Protein AF-A0A167AY22-F1 (afdb_monomer)

Foldseek 3Di:
DPPDLVVVLVVLLVLLVVLLVLLLCLVCVVHDPVVSVVSVVVSVVVSVVLSVCCSVVVDPVSSVVVSVVSVVSSLVSQLVCLVVPPVDPVVSVVSNVVSVVVVVVVVQLVVLVVCCVVCVVVLVVVCVVVDPPVNVVSPSNVD

Mean predicted aligned error: 3.85 Å

Structure (mmCIF, N/CA/C/O backbone):
data_AF-A0A167AY22-F1
#
_entry.id   AF-A0A167AY22-F1
#
loop_
_atom_site.group_PDB
_atom_site.id
_atom_site.type_symbol
_atom_site.label_atom_id
_atom_site.label_alt_id
_atom_site.label_comp_id
_atom_site.label_asym_id
_atom_site.label_entity_id
_atom_site.label_seq_id
_atom_site.pdbx_PDB_ins_code
_atom_site.Cartn_x
_atom_site.Cartn_y
_atom_site.Cartn_z
_atom_site.occupancy
_atom_site.B_iso_or_equiv
_atom_site.auth_seq_id
_atom_site.auth_comp_id
_atom_site.auth_asym_id
_atom_site.auth_atom_id
_atom_site.pdbx_PDB_model_num
ATOM 1 N N . MET A 1 1 ? 2.543 9.435 -19.422 1.00 55.47 1 MET A N 1
ATOM 2 C CA . MET A 1 1 ? 3.371 9.598 -18.209 1.00 55.47 1 MET A CA 1
ATOM 3 C C . MET A 1 1 ? 4.571 10.466 -18.538 1.00 55.47 1 MET A C 1
ATOM 5 O O . MET A 1 1 ? 5.076 10.375 -19.647 1.00 55.47 1 MET A O 1
ATOM 9 N N . THR A 1 2 ? 4.990 11.334 -17.622 1.00 69.25 2 THR A N 1
ATOM 10 C CA . THR A 1 2 ? 6.077 12.298 -17.853 1.00 69.25 2 THR A CA 1
ATOM 11 C C . THR A 1 2 ? 7.467 11.741 -17.551 1.00 69.25 2 THR A C 1
ATOM 13 O O . THR A 1 2 ? 8.424 12.353 -18.008 1.00 69.25 2 THR A O 1
ATOM 16 N N . LEU A 1 3 ? 7.584 10.625 -16.806 1.00 81.44 3 LEU A N 1
ATOM 17 C CA . LEU A 1 3 ? 8.859 10.052 -16.323 1.00 81.44 3 LEU A CA 1
ATOM 18 C C . LEU A 1 3 ? 9.772 11.118 -15.683 1.00 81.44 3 LEU A C 1
ATOM 20 O O . LEU A 1 3 ? 10.983 11.138 -15.877 1.00 81.44 3 LEU A O 1
ATOM 24 N N . LYS A 1 4 ? 9.157 12.065 -14.963 1.00 91.94 4 LYS A N 1
ATOM 25 C CA . LYS A 1 4 ? 9.843 13.159 -14.270 1.00 91.94 4 LYS A CA 1
ATOM 26 C C . LYS A 1 4 ? 9.792 12.917 -12.772 1.00 91.94 4 LYS A C 1
ATOM 28 O O . LYS A 1 4 ? 8.730 12.583 -12.243 1.00 91.94 4 LYS A O 1
ATOM 33 N N . TYR A 1 5 ? 10.897 13.230 -12.107 1.00 90.94 5 TYR A N 1
ATOM 34 C CA . TYR A 1 5 ? 11.064 13.099 -10.663 1.00 90.94 5 TYR A CA 1
ATOM 35 C C . TYR A 1 5 ? 9.885 13.683 -9.860 1.00 90.94 5 TYR A C 1
ATOM 37 O O . TYR A 1 5 ? 9.239 12.973 -9.104 1.00 90.94 5 TYR A O 1
ATOM 45 N N . HIS A 1 6 ? 9.493 14.942 -10.089 1.00 92.56 6 HIS A N 1
ATOM 46 C CA . HIS A 1 6 ? 8.403 15.560 -9.313 1.00 92.56 6 HIS A CA 1
ATOM 47 C C . HIS A 1 6 ? 7.045 14.864 -9.471 1.00 92.56 6 HIS A C 1
ATOM 49 O O . HIS A 1 6 ? 6.264 14.808 -8.525 1.00 92.56 6 HIS A O 1
ATOM 55 N N . THR A 1 7 ? 6.750 14.340 -10.662 1.00 92.62 7 THR A N 1
ATOM 56 C CA . THR A 1 7 ? 5.502 13.601 -10.897 1.00 92.62 7 THR A CA 1
ATOM 57 C C . THR A 1 7 ? 5.540 12.208 -10.282 1.00 92.62 7 THR A C 1
ATOM 59 O O . THR A 1 7 ? 4.515 11.761 -9.785 1.00 92.62 7 THR A O 1
ATOM 62 N N . GLN A 1 8 ? 6.711 11.569 -10.252 1.00 92.88 8 GLN A N 1
ATOM 63 C CA . GLN A 1 8 ? 6.923 10.310 -9.539 1.00 92.88 8 GLN A CA 1
ATOM 64 C C . GLN A 1 8 ? 6.759 10.515 -8.027 1.00 92.88 8 GLN A C 1
ATOM 66 O O . GLN A 1 8 ? 5.943 9.853 -7.401 1.00 92.88 8 GLN A O 1
ATOM 71 N N . MET A 1 9 ? 7.419 11.526 -7.457 1.00 94.88 9 MET A N 1
ATOM 72 C CA . MET A 1 9 ? 7.288 11.864 -6.036 1.00 94.88 9 MET A CA 1
ATOM 73 C C . MET A 1 9 ? 5.850 12.209 -5.637 1.00 94.88 9 MET A C 1
ATOM 75 O O . MET A 1 9 ? 5.421 11.888 -4.533 1.00 94.88 9 MET A O 1
ATOM 79 N N . SER A 1 10 ? 5.089 12.861 -6.521 1.00 94.62 10 SER A N 1
ATOM 80 C CA . SER A 1 10 ? 3.671 13.144 -6.279 1.00 94.62 10 SER A CA 1
ATOM 81 C C . SER A 1 10 ? 2.823 11.872 -6.238 1.00 94.62 10 SER A C 1
ATOM 83 O O . SER A 1 10 ? 1.911 11.788 -5.414 1.00 94.62 10 SER A O 1
ATOM 85 N N . ASP A 1 11 ? 3.093 10.916 -7.125 1.00 94.56 11 ASP A N 1
ATOM 86 C CA . ASP A 1 11 ? 2.398 9.629 -7.168 1.00 94.56 11 ASP A CA 1
ATOM 87 C C . ASP A 1 11 ? 2.714 8.807 -5.909 1.00 94.56 11 ASP A C 1
ATOM 89 O O . ASP A 1 11 ? 1.812 8.473 -5.135 1.00 94.56 11 ASP A O 1
ATOM 93 N N . GLU A 1 12 ? 4.003 8.640 -5.604 1.00 95.31 12 GLU A N 1
ATOM 94 C CA . GLU A 1 12 ? 4.492 7.901 -4.437 1.00 95.31 12 GLU A CA 1
ATOM 95 C C . GLU A 1 12 ? 4.036 8.531 -3.105 1.00 95.31 12 GLU A C 1
ATOM 97 O O . GLU A 1 12 ? 3.635 7.826 -2.173 1.00 95.31 12 GLU A O 1
ATOM 102 N N . LEU A 1 13 ? 4.000 9.866 -3.003 1.00 95.69 13 LEU A N 1
ATOM 103 C CA . LEU A 1 13 ? 3.434 10.562 -1.841 1.00 95.69 13 LEU A CA 1
ATOM 104 C C . LEU A 1 13 ? 1.932 10.285 -1.685 1.00 95.69 13 LEU A C 1
ATOM 106 O O . LEU A 1 13 ? 1.452 10.080 -0.565 1.00 95.69 13 LEU A O 1
ATOM 110 N N . SER A 1 14 ? 1.177 10.277 -2.787 1.00 97.12 14 SER A N 1
ATOM 111 C CA . SER A 1 14 ? -0.276 10.070 -2.752 1.00 97.12 14 SER A CA 1
ATOM 112 C C . SER A 1 14 ? -0.652 8.694 -2.188 1.00 97.12 14 SER A C 1
ATOM 114 O O . SER A 1 14 ? -1.602 8.580 -1.405 1.00 97.12 14 SER A O 1
ATOM 116 N N . MET A 1 15 ? 0.155 7.671 -2.481 1.00 97.44 15 MET A N 1
ATOM 117 C CA . MET A 1 15 ? 0.000 6.319 -1.940 1.00 97.44 15 MET A CA 1
ATOM 118 C C . MET A 1 15 ? 0.064 6.309 -0.406 1.00 97.44 15 MET A C 1
ATOM 120 O O . MET A 1 15 ? -0.758 5.671 0.266 1.00 97.44 15 MET A O 1
ATOM 124 N N . HIS A 1 16 ? 1.003 7.059 0.175 1.00 97.62 16 HIS A N 1
ATOM 125 C CA . HIS A 1 16 ? 1.160 7.172 1.628 1.00 97.62 16 HIS A CA 1
ATOM 126 C C . HIS A 1 16 ? 0.106 8.073 2.281 1.00 97.62 16 HIS A C 1
ATOM 128 O O . HIS A 1 16 ? -0.362 7.770 3.387 1.00 97.62 16 HIS A O 1
ATOM 134 N N . LEU A 1 17 ? -0.328 9.132 1.588 1.00 97.19 17 LEU A N 1
ATOM 135 C CA . LEU A 1 17 ? -1.437 9.990 2.024 1.00 97.19 17 LEU A CA 1
ATOM 136 C C . LEU A 1 17 ? -2.777 9.241 2.079 1.00 97.19 17 LEU A C 1
ATOM 138 O O . LEU A 1 17 ? -3.618 9.579 2.911 1.00 97.19 17 LEU A O 1
ATOM 142 N N . LEU A 1 18 ? -2.971 8.207 1.256 1.00 97.06 18 LEU A N 1
ATOM 143 C CA . LEU A 1 18 ? -4.137 7.324 1.338 1.00 97.06 18 LEU A CA 1
ATOM 144 C C . LEU A 1 18 ? -3.989 6.258 2.435 1.00 97.06 18 LEU A C 1
ATOM 146 O O . LEU A 1 18 ? -4.905 6.036 3.231 1.00 97.06 18 LEU A O 1
ATOM 150 N N . THR A 1 19 ? -2.850 5.569 2.482 1.00 97.62 19 THR A N 1
ATOM 151 C CA . THR A 1 19 ? -2.668 4.403 3.363 1.00 97.62 19 THR A CA 1
ATOM 152 C C . THR A 1 19 ? -2.517 4.771 4.833 1.00 97.62 19 THR A C 1
ATOM 154 O O . THR A 1 19 ? -3.058 4.066 5.689 1.00 97.62 19 THR A O 1
ATOM 157 N N . THR A 1 20 ? -1.858 5.886 5.155 1.00 98.00 20 THR A N 1
ATOM 158 C CA . THR A 1 20 ? -1.614 6.286 6.550 1.00 98.00 20 THR A CA 1
ATOM 159 C C . THR A 1 20 ? -2.919 6.562 7.318 1.00 98.00 20 THR A C 1
ATOM 161 O O . THR A 1 20 ? -3.093 5.997 8.404 1.00 98.00 20 THR A O 1
ATOM 164 N N . PRO A 1 21 ? -3.897 7.326 6.784 1.00 97.69 21 PRO A N 1
ATOM 165 C CA . PRO A 1 21 ? -5.200 7.500 7.432 1.00 97.69 21 PRO A CA 1
ATOM 166 C C . PRO A 1 21 ? -6.005 6.201 7.574 1.00 97.69 21 PRO A C 1
ATOM 168 O O . PRO A 1 21 ? -6.669 5.996 8.595 1.00 97.69 21 PRO A O 1
ATOM 171 N N . LEU A 1 22 ? -5.941 5.300 6.586 1.00 97.50 22 LEU A N 1
ATOM 172 C CA . LEU A 1 22 ? -6.608 3.994 6.663 1.00 97.50 22 LEU A CA 1
ATOM 173 C C . LEU A 1 22 ? -6.009 3.135 7.779 1.00 97.50 22 LEU A C 1
ATOM 175 O O . LEU A 1 22 ? -6.741 2.576 8.603 1.00 97.50 22 LEU A O 1
ATOM 179 N N . LEU A 1 23 ? -4.679 3.085 7.852 1.00 97.69 23 LEU A N 1
ATOM 180 C CA . LEU A 1 23 ? -3.960 2.384 8.905 1.00 97.69 23 LEU A CA 1
ATOM 181 C C . LEU A 1 23 ? -4.281 2.980 10.283 1.00 97.69 23 LEU A C 1
ATOM 183 O O . LEU A 1 23 ? -4.605 2.234 11.208 1.00 97.69 23 LEU A O 1
ATOM 187 N N . TYR A 1 24 ? -4.287 4.311 10.407 1.00 98.19 24 TYR A N 1
ATOM 188 C CA . TYR A 1 24 ? -4.728 5.006 11.618 1.00 98.19 24 TYR A CA 1
ATOM 189 C C . TYR A 1 24 ? -6.130 4.554 12.040 1.00 98.19 24 TYR A C 1
ATOM 191 O O . TYR A 1 24 ? -6.330 4.152 13.190 1.00 98.19 24 TYR A O 1
ATOM 199 N N . ARG A 1 25 ? -7.100 4.558 11.117 1.00 97.19 25 ARG A N 1
ATOM 200 C CA . ARG A 1 25 ? -8.490 4.191 11.418 1.00 97.19 25 ARG A CA 1
ATOM 201 C C . ARG A 1 25 ? -8.612 2.750 11.905 1.00 97.19 25 ARG A C 1
ATOM 203 O O . ARG A 1 25 ? -9.352 2.487 12.851 1.00 97.19 25 ARG A O 1
ATOM 210 N N . ILE A 1 26 ? -7.883 1.833 11.280 1.00 95.94 26 ILE A N 1
ATOM 211 C CA . ILE A 1 26 ? -7.927 0.407 11.606 1.00 95.94 26 ILE A CA 1
ATOM 212 C C . ILE A 1 26 ? -7.221 0.107 12.936 1.00 95.94 26 ILE A C 1
ATOM 214 O O . ILE A 1 26 ? -7.722 -0.689 13.732 1.00 95.94 26 ILE A O 1
ATOM 218 N N . LEU A 1 27 ? -6.084 0.751 13.217 1.00 95.50 27 LEU A N 1
ATOM 219 C CA . LEU A 1 27 ? -5.332 0.539 14.460 1.00 95.50 27 LEU A CA 1
ATOM 220 C C . LEU A 1 27 ? -6.006 1.168 15.686 1.00 95.50 27 LEU A C 1
ATOM 222 O O . LEU A 1 27 ? -5.855 0.658 16.799 1.00 95.50 27 LEU A O 1
ATOM 226 N N . THR A 1 28 ? -6.748 2.260 15.494 1.00 96.88 28 THR A N 1
ATOM 227 C CA . THR A 1 28 ? -7.427 3.000 16.573 1.00 96.88 28 THR A CA 1
ATOM 228 C C . THR A 1 28 ? -8.882 2.582 16.785 1.00 96.88 28 THR A C 1
ATOM 230 O O . THR A 1 28 ? -9.543 3.074 17.701 1.00 96.88 28 THR A O 1
ATOM 233 N N . PHE A 1 29 ? -9.383 1.634 15.991 1.00 94.81 29 PHE A N 1
ATOM 234 C CA . PHE A 1 29 ? -10.739 1.116 16.126 1.00 94.81 29 PHE A CA 1
ATOM 235 C C . PHE A 1 29 ? -10.987 0.540 17.535 1.00 94.81 29 PHE A C 1
ATOM 237 O O . PHE A 1 29 ? -10.240 -0.321 18.006 1.00 94.81 29 PHE A O 1
ATOM 244 N N . ASN A 1 30 ? -12.032 1.029 18.217 1.00 93.62 30 ASN A N 1
ATOM 245 C CA . ASN A 1 30 ? -12.372 0.690 19.608 1.00 93.62 30 ASN A CA 1
ATOM 246 C C . ASN A 1 30 ? -11.211 0.862 20.615 1.00 93.62 30 ASN A C 1
ATOM 248 O O . ASN A 1 30 ? -11.099 0.112 21.587 1.00 93.62 30 ASN A O 1
ATOM 252 N N . LYS A 1 31 ? -10.326 1.844 20.399 1.00 95.69 31 LYS A N 1
ATOM 253 C CA . LYS A 1 31 ? -9.255 2.205 21.343 1.00 95.69 31 LYS A CA 1
ATOM 254 C C . LYS A 1 31 ? -9.599 3.455 22.151 1.00 95.69 31 LYS A C 1
ATOM 256 O O . LYS A 1 31 ? -10.471 4.239 21.793 1.00 95.69 31 LYS A O 1
ATOM 261 N N . SER A 1 32 ? -8.887 3.652 23.262 1.00 97.50 32 SER A N 1
ATOM 262 C CA . SER A 1 32 ? -9.060 4.834 24.112 1.00 97.50 32 SER A CA 1
ATOM 263 C C . SER A 1 32 ? -8.675 6.122 23.375 1.00 97.50 32 SER A C 1
ATOM 265 O O . SER A 1 32 ? -7.839 6.114 22.466 1.00 97.50 32 SER A O 1
ATOM 267 N N . ALA A 1 33 ? -9.234 7.260 23.798 1.00 96.81 33 ALA A N 1
ATOM 268 C CA . ALA A 1 33 ? -8.913 8.565 23.212 1.00 96.81 33 ALA A CA 1
ATOM 269 C C . ALA A 1 33 ? -7.413 8.899 23.312 1.00 96.81 33 ALA A C 1
ATOM 271 O O . ALA A 1 33 ? -6.839 9.464 22.383 1.00 96.81 33 ALA A O 1
ATOM 272 N N . ARG A 1 34 ? -6.758 8.498 24.413 1.00 97.81 34 ARG A N 1
ATOM 273 C CA . ARG A 1 34 ? -5.310 8.674 24.604 1.00 97.81 34 ARG A CA 1
ATOM 274 C C . ARG A 1 34 ? -4.510 7.887 23.567 1.00 97.81 34 ARG A C 1
ATOM 276 O O . ARG A 1 34 ? -3.642 8.467 22.925 1.00 97.81 34 ARG A O 1
ATOM 283 N N . PHE A 1 35 ? -4.820 6.601 23.383 1.00 97.75 35 PHE A N 1
ATOM 284 C CA . PHE A 1 35 ? -4.146 5.766 22.384 1.00 97.75 35 PHE A CA 1
ATOM 285 C C . PHE A 1 35 ? -4.378 6.301 20.972 1.00 97.75 35 PHE A C 1
ATOM 287 O O . PHE A 1 35 ? -3.444 6.403 20.189 1.00 97.75 35 PHE A O 1
ATOM 294 N N . THR A 1 36 ? -5.615 6.691 20.672 1.00 97.56 36 THR A N 1
ATOM 295 C CA . THR A 1 36 ? -6.001 7.222 19.363 1.00 97.56 36 THR A CA 1
ATOM 296 C C . THR A 1 36 ? -5.221 8.491 19.023 1.00 97.56 36 THR A C 1
ATOM 298 O O . THR A 1 36 ? -4.618 8.568 17.957 1.00 97.56 36 THR A O 1
ATOM 301 N N . ARG A 1 37 ? -5.137 9.453 19.952 1.00 97.69 37 ARG A N 1
ATOM 302 C CA . ARG A 1 37 ? -4.326 10.668 19.761 1.00 97.69 37 ARG A CA 1
ATOM 303 C C . ARG A 1 37 ? -2.844 10.349 19.587 1.00 97.69 37 ARG A C 1
ATOM 305 O O . ARG A 1 37 ? -2.227 10.877 18.670 1.00 97.69 37 ARG A O 1
ATOM 312 N N . ALA A 1 38 ? -2.294 9.476 20.433 1.00 98.12 38 ALA A N 1
ATOM 313 C CA . ALA A 1 38 ? -0.892 9.078 20.341 1.00 98.12 38 ALA A CA 1
ATOM 314 C C . ALA A 1 38 ? -0.583 8.428 18.984 1.00 98.12 38 ALA A C 1
ATOM 316 O O . ALA A 1 38 ? 0.344 8.854 18.309 1.00 98.12 38 ALA A O 1
ATOM 317 N N . ALA A 1 39 ? -1.408 7.476 18.539 1.00 97.62 39 ALA A N 1
ATOM 318 C CA . ALA A 1 39 ? -1.257 6.823 17.242 1.00 97.62 39 ALA A CA 1
ATOM 319 C C . ALA A 1 39 ? -1.343 7.819 16.076 1.00 97.62 39 ALA A C 1
ATOM 321 O O . ALA A 1 39 ? -0.557 7.715 15.141 1.00 97.62 39 ALA A O 1
ATOM 322 N N . GLY A 1 40 ? -2.255 8.795 16.138 1.00 97.62 40 GLY A N 1
ATOM 323 C CA . GLY A 1 40 ? -2.360 9.850 15.128 1.00 97.62 40 GLY A CA 1
ATOM 324 C C . GLY A 1 40 ? -1.092 10.700 15.041 1.00 97.62 40 GLY A C 1
ATOM 325 O O . GLY A 1 40 ? -0.551 10.876 13.956 1.00 97.62 40 GLY A O 1
ATOM 326 N N . VAL A 1 41 ? -0.571 11.164 16.181 1.00 98.25 41 VAL A N 1
ATOM 327 C CA . VAL A 1 41 ? 0.686 11.931 16.226 1.00 98.25 41 VAL A CA 1
ATOM 328 C C . VAL A 1 41 ? 1.857 11.094 15.708 1.00 98.25 41 VAL A C 1
ATOM 330 O O . VAL A 1 41 ? 2.616 11.563 14.863 1.00 98.25 41 VAL A O 1
ATOM 333 N N . SER A 1 42 ? 1.984 9.847 16.168 1.00 98.12 42 SER A N 1
ATOM 334 C CA . SER A 1 42 ? 3.071 8.954 15.760 1.00 98.12 42 SER A CA 1
ATOM 335 C C . SER A 1 42 ? 3.037 8.630 14.267 1.00 98.12 42 SER A C 1
ATOM 337 O O . SER A 1 42 ? 4.077 8.689 13.620 1.00 98.12 42 SER A O 1
ATOM 339 N N . LEU A 1 43 ? 1.866 8.316 13.703 1.00 97.94 43 LEU A N 1
ATOM 340 C CA . LEU A 1 43 ? 1.731 8.001 12.278 1.00 97.94 43 LEU A CA 1
ATOM 341 C C . LEU A 1 43 ? 1.966 9.228 11.392 1.00 97.94 43 LEU A C 1
ATOM 343 O O . LEU A 1 43 ? 2.634 9.103 10.371 1.00 97.94 43 LEU A O 1
ATOM 347 N N . SER A 1 44 ? 1.488 10.410 11.792 1.00 97.94 44 SER A N 1
ATOM 348 C CA . SER A 1 44 ? 1.760 11.653 11.057 1.00 97.94 44 SER A CA 1
ATOM 349 C C . 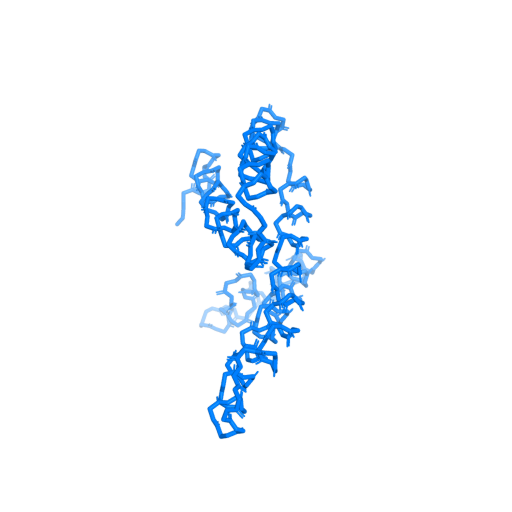SER A 1 44 ? 3.246 12.011 11.064 1.00 97.94 44 SER A C 1
ATOM 351 O O . SER A 1 44 ? 3.789 12.390 10.029 1.00 97.94 44 SER A O 1
ATOM 353 N N . ALA A 1 45 ? 3.921 11.860 12.209 1.00 98.25 45 ALA A N 1
ATOM 354 C CA . ALA A 1 45 ? 5.361 12.081 12.302 1.00 98.25 45 ALA A CA 1
ATOM 355 C C . ALA A 1 45 ? 6.141 11.070 11.448 1.00 98.25 45 ALA A C 1
ATOM 357 O O . ALA A 1 45 ? 7.040 11.460 10.708 1.00 98.25 45 ALA A O 1
ATOM 358 N N . LEU A 1 46 ? 5.763 9.788 11.504 1.00 97.62 46 LEU A N 1
ATOM 359 C CA . LEU A 1 46 ? 6.384 8.737 10.700 1.00 97.62 46 LEU A CA 1
ATOM 360 C C . LEU A 1 46 ? 6.226 9.004 9.200 1.00 97.62 46 LEU A C 1
ATOM 362 O O . LEU A 1 46 ? 7.210 8.918 8.475 1.00 97.62 46 LEU A O 1
ATOM 366 N N . LEU A 1 47 ? 5.022 9.372 8.752 1.00 97.50 47 LEU A N 1
ATOM 367 C CA . LEU A 1 47 ? 4.752 9.742 7.363 1.00 97.50 47 LEU A CA 1
ATOM 368 C C . LEU A 1 47 ? 5.640 10.905 6.911 1.00 97.50 47 LEU A C 1
ATOM 370 O O . LEU A 1 47 ? 6.278 10.817 5.866 1.00 97.50 47 LEU A O 1
ATOM 374 N N . ALA A 1 48 ? 5.699 11.980 7.702 1.00 97.69 48 ALA A N 1
ATOM 375 C CA . ALA A 1 48 ? 6.493 13.156 7.365 1.00 97.69 48 ALA A CA 1
ATOM 376 C C . ALA A 1 48 ? 7.987 12.820 7.248 1.00 97.69 48 ALA A C 1
ATOM 378 O O . ALA A 1 48 ? 8.623 13.213 6.275 1.00 97.69 48 ALA A O 1
ATOM 379 N N . VAL A 1 49 ? 8.534 12.062 8.205 1.00 97.69 49 VAL A N 1
ATOM 380 C CA . VAL A 1 49 ? 9.947 11.651 8.192 1.00 97.69 49 VAL A CA 1
ATOM 381 C C . VAL A 1 49 ? 10.238 10.729 7.014 1.00 97.69 49 VAL A C 1
ATOM 383 O O . VAL A 1 49 ? 11.196 10.967 6.286 1.00 97.69 49 VAL A O 1
ATOM 386 N N . LEU A 1 50 ? 9.409 9.706 6.802 1.00 97.00 50 LEU A N 1
ATOM 387 C CA . LEU A 1 50 ? 9.580 8.748 5.714 1.00 97.00 50 LEU A CA 1
ATOM 388 C C . LEU A 1 50 ? 9.583 9.454 4.363 1.00 97.00 50 LEU A C 1
ATOM 390 O O . LEU A 1 50 ? 10.506 9.254 3.578 1.00 97.00 50 LEU A O 1
ATOM 394 N N . MET A 1 51 ? 8.595 10.319 4.120 1.00 96.25 51 MET A N 1
ATOM 395 C CA . MET A 1 51 ? 8.489 11.027 2.849 1.00 96.25 51 MET A CA 1
ATOM 396 C C . MET A 1 51 ? 9.590 12.065 2.666 1.00 96.25 51 MET A C 1
ATOM 398 O O . MET A 1 51 ? 10.109 12.188 1.563 1.00 96.25 51 MET A O 1
ATOM 402 N N . ALA A 1 52 ? 9.994 12.770 3.726 1.00 96.75 52 ALA A N 1
ATOM 403 C CA . ALA A 1 52 ? 11.122 13.690 3.648 1.00 96.75 52 ALA A CA 1
ATOM 404 C C . ALA A 1 52 ? 12.420 12.952 3.296 1.00 96.75 52 ALA A C 1
ATOM 406 O O . ALA A 1 52 ? 13.125 13.378 2.390 1.00 96.75 52 ALA A O 1
ATOM 407 N N . VAL A 1 53 ? 12.720 11.831 3.963 1.00 96.50 53 VAL A N 1
ATOM 408 C CA . VAL A 1 53 ? 13.916 11.025 3.667 1.00 96.50 53 VAL A CA 1
ATOM 409 C C . VAL A 1 53 ? 13.861 10.482 2.245 1.00 96.50 53 VAL A C 1
ATOM 411 O O . VAL A 1 53 ? 14.823 10.645 1.503 1.00 96.50 53 VAL A O 1
ATOM 414 N N . HIS A 1 54 ? 12.737 9.888 1.849 1.00 95.25 54 HIS A N 1
ATOM 415 C CA . HIS A 1 54 ? 12.562 9.339 0.510 1.00 95.25 54 HIS A CA 1
ATOM 416 C C . HIS A 1 54 ? 12.740 10.409 -0.580 1.00 95.25 54 HIS A C 1
ATOM 418 O O . HIS A 1 54 ? 13.494 10.189 -1.519 1.00 95.25 54 HIS A O 1
ATOM 424 N N . MET A 1 55 ? 12.145 11.597 -0.420 1.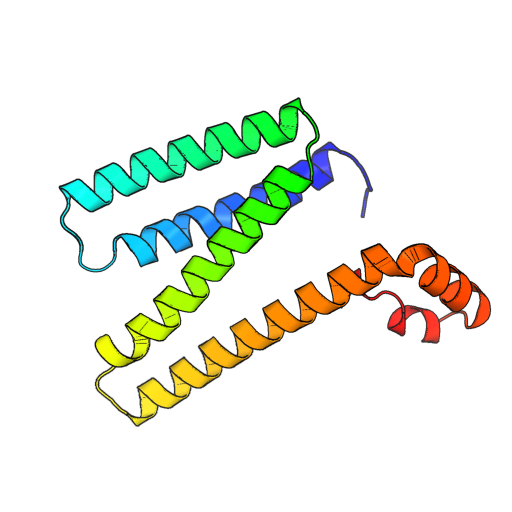00 94.62 55 MET A N 1
ATOM 425 C CA . MET A 1 55 ? 12.303 12.690 -1.384 1.00 94.62 55 MET A CA 1
ATOM 426 C C . MET A 1 55 ? 13.723 13.273 -1.385 1.00 94.62 55 MET A C 1
ATOM 428 O O . MET A 1 55 ? 14.265 13.569 -2.442 1.00 94.62 55 MET A O 1
ATOM 432 N N . LEU A 1 56 ? 14.360 13.445 -0.226 1.00 95.12 56 LEU A N 1
ATOM 433 C CA . LEU A 1 56 ? 15.705 14.032 -0.163 1.00 95.12 56 LEU A CA 1
ATOM 434 C C . LEU A 1 56 ? 16.796 13.090 -0.682 1.00 95.12 56 LEU A C 1
ATOM 436 O O . LEU A 1 56 ? 17.800 13.565 -1.207 1.00 95.12 56 LEU A O 1
ATOM 440 N N . MET A 1 57 ? 16.611 11.783 -0.503 1.00 94.00 57 MET A N 1
ATOM 441 C CA . MET A 1 57 ? 17.611 10.766 -0.832 1.00 94.00 57 MET A CA 1
ATOM 442 C C . MET A 1 57 ? 17.310 10.015 -2.136 1.00 94.00 57 MET A C 1
ATOM 444 O O . MET A 1 57 ? 18.169 9.276 -2.599 1.00 94.00 57 MET A O 1
ATOM 448 N N . ASP A 1 58 ? 16.120 10.198 -2.718 1.00 90.44 58 ASP A N 1
ATOM 449 C CA . ASP A 1 58 ? 15.639 9.459 -3.899 1.00 90.44 58 ASP A CA 1
ATOM 450 C C . ASP A 1 58 ? 15.665 7.925 -3.695 1.00 90.44 58 ASP A C 1
ATOM 452 O O . ASP A 1 58 ? 15.995 7.138 -4.579 1.00 90.44 58 ASP A O 1
ATOM 456 N N . GLU A 1 59 ? 15.348 7.488 -2.468 1.00 87.25 59 GLU A N 1
ATOM 457 C CA . GLU A 1 59 ? 15.493 6.094 -2.024 1.00 87.25 59 GLU A CA 1
ATOM 458 C C . GLU A 1 59 ? 14.205 5.286 -2.225 1.00 87.25 59 GLU A C 1
ATOM 460 O O . GLU A 1 59 ? 13.278 5.344 -1.409 1.00 87.25 59 GLU A O 1
ATOM 465 N N . PHE A 1 60 ? 14.158 4.474 -3.280 1.00 89.06 60 PHE A N 1
ATOM 466 C CA . PHE A 1 60 ? 12.987 3.667 -3.648 1.00 89.06 60 PHE A CA 1
ATOM 467 C C . PHE A 1 60 ? 12.604 2.596 -2.604 1.00 89.06 60 PHE A C 1
ATOM 469 O O . PHE A 1 60 ? 11.429 2.416 -2.270 1.00 89.06 60 PHE A O 1
ATOM 476 N N . LEU A 1 61 ? 13.590 1.890 -2.038 1.00 93.19 61 LEU A N 1
ATOM 477 C CA . LEU A 1 61 ? 13.340 0.739 -1.156 1.00 93.19 61 LEU A CA 1
ATOM 478 C C . LEU A 1 61 ? 12.599 1.122 0.131 1.00 93.19 61 LEU A C 1
ATOM 480 O O . LEU A 1 61 ? 11.752 0.360 0.609 1.00 93.19 61 LEU A O 1
ATOM 484 N N . LEU A 1 62 ? 12.892 2.299 0.690 1.00 93.69 62 LEU A N 1
ATOM 485 C CA . LEU A 1 62 ? 12.222 2.792 1.894 1.00 93.69 62 LEU A CA 1
ATOM 486 C C . LEU A 1 62 ? 10.723 3.002 1.641 1.00 93.69 62 LEU A C 1
ATOM 488 O O . LEU A 1 62 ? 9.897 2.545 2.432 1.00 93.69 62 LEU A O 1
ATOM 492 N N . HIS A 1 63 ? 10.379 3.655 0.528 1.00 94.31 63 HIS A N 1
ATOM 493 C CA . HIS A 1 63 ? 8.994 3.864 0.114 1.00 94.31 63 HIS A CA 1
ATOM 494 C C . HIS A 1 63 ? 8.271 2.524 -0.083 1.00 94.31 63 HIS A C 1
ATOM 496 O O . HIS A 1 63 ? 7.236 2.284 0.551 1.00 94.31 63 HIS A O 1
ATOM 502 N N . ALA A 1 64 ? 8.838 1.642 -0.914 1.00 94.50 64 ALA A N 1
ATOM 503 C CA . ALA A 1 64 ? 8.194 0.399 -1.329 1.00 94.50 64 ALA A CA 1
ATOM 504 C C . ALA A 1 64 ? 7.936 -0.543 -0.141 1.00 94.50 64 ALA A C 1
ATOM 506 O O . ALA A 1 64 ? 6.827 -1.061 0.036 1.00 94.50 64 ALA A O 1
ATOM 507 N N . THR A 1 65 ? 8.937 -0.727 0.725 1.00 95.62 65 THR A N 1
ATOM 508 C CA . THR A 1 65 ? 8.818 -1.615 1.894 1.00 95.62 65 THR A CA 1
ATOM 509 C C . THR A 1 65 ? 7.847 -1.069 2.936 1.00 95.62 65 THR A C 1
ATOM 511 O O . THR A 1 65 ? 7.037 -1.828 3.477 1.00 95.62 65 THR A O 1
ATOM 514 N N . ALA A 1 66 ? 7.861 0.241 3.193 1.00 96.75 66 ALA A N 1
ATOM 515 C CA . ALA A 1 66 ? 6.939 0.856 4.138 1.00 96.75 66 ALA A CA 1
ATOM 516 C C . ALA A 1 66 ? 5.488 0.816 3.648 1.00 96.75 66 ALA A C 1
ATOM 518 O O . ALA A 1 66 ? 4.586 0.481 4.424 1.00 96.75 66 ALA A O 1
ATOM 519 N N . PHE A 1 67 ? 5.265 1.100 2.362 1.00 96.88 67 PHE A N 1
ATOM 520 C CA . PHE A 1 67 ? 3.946 0.998 1.747 1.00 96.88 67 PHE A CA 1
ATOM 521 C C . PHE A 1 67 ? 3.423 -0.444 1.808 1.00 96.88 67 PHE A C 1
ATOM 523 O O . PHE A 1 67 ? 2.326 -0.685 2.322 1.00 96.88 67 PHE A O 1
ATOM 530 N N . GLY A 1 68 ? 4.234 -1.420 1.382 1.00 96.06 68 GLY A N 1
ATOM 531 C CA . GLY A 1 68 ? 3.876 -2.839 1.428 1.00 96.06 68 GLY A CA 1
ATOM 532 C C . GLY A 1 68 ? 3.549 -3.320 2.846 1.00 96.06 68 GLY A C 1
ATOM 533 O O . GLY A 1 68 ? 2.545 -4.005 3.062 1.00 96.06 68 GLY A O 1
ATOM 534 N N . PHE A 1 69 ? 4.333 -2.898 3.841 1.00 96.62 69 PHE A N 1
ATOM 535 C CA . PHE A 1 69 ? 4.072 -3.219 5.244 1.00 96.62 69 PHE A CA 1
ATOM 536 C C . PHE A 1 69 ? 2.762 -2.602 5.761 1.00 96.62 69 PHE A C 1
ATOM 538 O O . PHE A 1 69 ? 1.989 -3.278 6.451 1.00 96.62 69 PHE A O 1
ATOM 545 N N . ALA A 1 70 ? 2.464 -1.348 5.408 1.00 97.50 70 ALA A N 1
ATOM 546 C CA . ALA A 1 70 ? 1.207 -0.697 5.776 1.00 97.50 70 ALA A CA 1
ATOM 547 C C . ALA A 1 70 ? -0.007 -1.422 5.171 1.00 97.50 70 ALA A C 1
ATOM 549 O O . ALA A 1 70 ? -0.965 -1.718 5.894 1.00 97.50 70 ALA A O 1
ATOM 550 N N . VAL A 1 71 ? 0.052 -1.780 3.884 1.00 97.00 71 VAL A N 1
ATOM 551 C CA . VAL A 1 71 ? -1.005 -2.550 3.207 1.00 97.00 71 VAL A CA 1
ATOM 552 C C . VAL A 1 71 ? -1.184 -3.927 3.852 1.00 97.00 71 VAL A C 1
ATOM 554 O O . VAL A 1 71 ? -2.315 -4.328 4.139 1.00 97.00 71 VAL A O 1
ATOM 557 N N . TYR A 1 72 ? -0.091 -4.625 4.171 1.00 96.31 72 TYR A N 1
ATOM 558 C CA . TYR A 1 72 ? -0.140 -5.903 4.886 1.00 96.31 72 TYR A CA 1
ATOM 559 C C . TYR A 1 72 ? -0.832 -5.779 6.254 1.00 96.31 72 TYR A C 1
ATOM 561 O O . TYR A 1 72 ? -1.710 -6.582 6.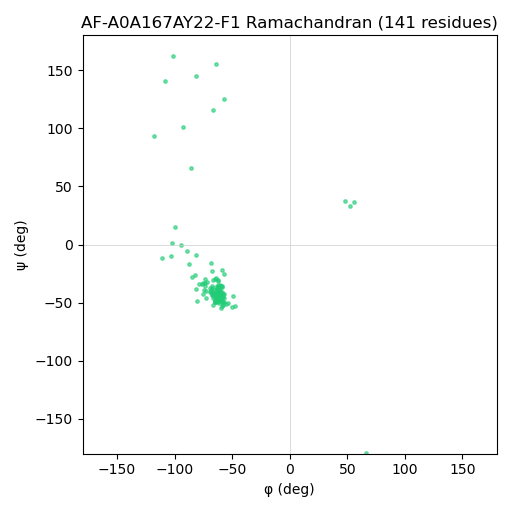599 1.00 96.31 72 TYR A O 1
ATOM 569 N N . MET A 1 73 ? -0.497 -4.748 7.037 1.00 97.50 73 MET A N 1
ATOM 570 C CA . MET A 1 73 ? -1.171 -4.483 8.311 1.00 97.50 73 MET A CA 1
ATOM 571 C C . MET A 1 73 ? -2.662 -4.193 8.123 1.00 97.50 73 MET A C 1
ATOM 573 O O . MET A 1 73 ? -3.482 -4.722 8.875 1.00 97.50 73 MET A O 1
ATOM 577 N N . ILE A 1 74 ? -3.030 -3.394 7.120 1.00 97.12 74 ILE A N 1
ATOM 578 C CA . ILE A 1 74 ? -4.430 -3.100 6.789 1.00 97.12 74 ILE A CA 1
ATOM 579 C C . ILE A 1 74 ? -5.177 -4.399 6.458 1.00 97.12 74 ILE A C 1
ATOM 581 O O . ILE A 1 74 ? -6.184 -4.701 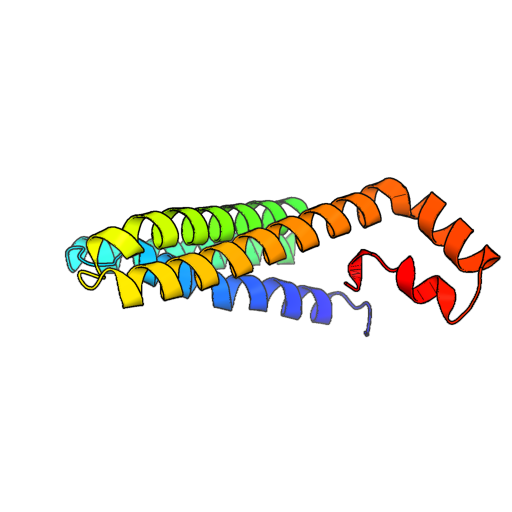7.103 1.00 97.12 74 ILE A O 1
ATOM 585 N N . ALA A 1 75 ? -4.664 -5.209 5.529 1.00 96.25 75 ALA A N 1
ATOM 586 C CA . ALA A 1 75 ? -5.307 -6.445 5.085 1.00 96.25 75 ALA A CA 1
ATOM 587 C C . ALA A 1 75 ? -5.495 -7.450 6.236 1.00 96.25 75 ALA A C 1
ATOM 589 O O . ALA A 1 75 ? -6.591 -7.980 6.456 1.00 96.25 75 ALA A O 1
ATOM 590 N N . THR A 1 76 ? -4.449 -7.675 7.035 1.00 95.50 76 THR A N 1
ATOM 591 C CA . THR A 1 76 ? -4.503 -8.608 8.174 1.00 95.50 76 THR A CA 1
ATOM 592 C C . THR A 1 76 ? -5.422 -8.124 9.293 1.00 95.50 76 THR A C 1
ATOM 594 O O . THR A 1 76 ? -6.096 -8.925 9.942 1.00 95.50 76 THR A O 1
ATOM 597 N N . ARG A 1 77 ? -5.490 -6.815 9.546 1.00 95.94 77 ARG A N 1
ATOM 598 C CA . ARG A 1 77 ? -6.375 -6.264 10.577 1.00 95.94 77 ARG A CA 1
ATOM 599 C C . ARG A 1 77 ? -7.830 -6.248 10.131 1.00 95.94 77 ARG A C 1
ATOM 601 O O . ARG A 1 77 ? -8.685 -6.635 10.924 1.00 95.94 77 ARG A O 1
ATOM 608 N N . VAL A 1 78 ? -8.115 -5.868 8.887 1.00 95.44 78 VAL A N 1
ATOM 609 C CA . VAL A 1 78 ? -9.476 -5.898 8.323 1.00 95.44 78 VAL A CA 1
ATOM 610 C C . VAL A 1 78 ? -10.042 -7.315 8.375 1.00 95.44 78 VAL A C 1
ATOM 612 O O . VAL A 1 78 ? -11.125 -7.517 8.919 1.00 95.44 78 VAL A O 1
ATOM 615 N N . THR A 1 79 ? -9.284 -8.310 7.909 1.00 94.25 79 THR A N 1
ATOM 616 C CA . THR A 1 79 ? -9.717 -9.721 7.925 1.00 94.25 79 THR A CA 1
ATOM 617 C C . THR A 1 79 ? -9.994 -10.243 9.335 1.00 94.25 79 THR A C 1
ATOM 619 O O . THR A 1 79 ? -10.949 -10.992 9.528 1.00 94.25 79 THR A O 1
ATOM 622 N N . ARG A 1 80 ? -9.234 -9.799 10.344 1.00 94.31 80 ARG A N 1
ATOM 623 C CA . ARG A 1 80 ? -9.490 -10.132 11.758 1.00 94.31 80 ARG A CA 1
ATOM 624 C C . ARG A 1 80 ? -10.692 -9.394 12.355 1.00 94.31 80 ARG A C 1
ATOM 626 O O . ARG A 1 80 ? -11.355 -9.943 13.229 1.00 94.31 80 ARG A O 1
ATOM 633 N N . LEU A 1 81 ? -10.968 -8.161 11.927 1.00 95.00 81 LEU A N 1
ATOM 634 C CA . LEU A 1 81 ? -12.059 -7.341 12.470 1.00 95.00 81 LEU A CA 1
ATOM 635 C C . LEU A 1 81 ? -13.434 -7.730 11.922 1.00 95.00 81 LEU A C 1
ATOM 637 O O . LEU A 1 81 ? -14.409 -7.661 12.667 1.00 95.00 81 LEU A O 1
ATOM 641 N N . ILE A 1 82 ? -13.523 -8.162 10.662 1.00 95.56 82 ILE A N 1
ATOM 642 C CA . ILE A 1 82 ? -14.793 -8.542 10.023 1.00 95.56 82 ILE A CA 1
ATOM 643 C C . ILE A 1 82 ? -15.629 -9.522 10.875 1.00 95.56 82 ILE A C 1
ATOM 645 O O . ILE A 1 82 ? -16.778 -9.190 11.174 1.00 95.56 82 ILE A O 1
ATOM 649 N N . PRO A 1 83 ? -15.109 -10.678 11.339 1.00 94.88 83 PRO A N 1
ATOM 650 C CA . PRO A 1 83 ? -15.910 -11.611 12.133 1.00 94.88 83 PRO A CA 1
ATOM 651 C C . PRO A 1 83 ? -16.290 -11.079 13.517 1.00 94.88 83 PRO A C 1
ATOM 653 O O . PRO A 1 83 ? -17.280 -11.538 14.080 1.00 94.88 83 PRO A O 1
ATOM 656 N N . LEU A 1 84 ? -15.533 -10.117 14.052 1.00 94.06 84 LEU A N 1
ATOM 657 C CA . LEU A 1 84 ? -15.792 -9.504 15.356 1.00 94.06 84 LEU A CA 1
ATOM 658 C C . LEU A 1 84 ? -16.853 -8.400 15.290 1.00 94.06 84 LEU A C 1
ATOM 660 O O . LEU A 1 84 ? -17.477 -8.105 16.302 1.00 94.06 84 LEU A O 1
ATOM 664 N N . GLN A 1 85 ? -17.013 -7.754 14.133 1.00 94.69 85 GLN A N 1
ATOM 665 C CA . GLN A 1 85 ? -17.867 -6.570 13.971 1.00 94.69 85 GLN A CA 1
ATOM 666 C C . GLN A 1 85 ? -19.121 -6.823 13.131 1.00 94.69 85 GLN A C 1
ATOM 668 O O . GLN A 1 85 ? -20.008 -5.976 13.110 1.00 94.69 85 GLN A O 1
ATOM 673 N N . VAL A 1 86 ? -19.215 -7.966 12.443 1.00 96.00 86 VAL A N 1
ATOM 674 C CA . VAL A 1 86 ? -20.353 -8.308 11.579 1.00 96.00 86 VAL A CA 1
ATOM 675 C C . VAL A 1 86 ? -21.042 -9.570 12.113 1.00 96.00 86 VAL A C 1
ATOM 677 O O . VAL A 1 86 ? -20.620 -10.682 11.778 1.00 96.00 86 VAL A O 1
ATOM 680 N N . PRO A 1 87 ? -22.090 -9.423 12.951 1.00 94.75 87 PRO A N 1
ATOM 681 C CA . PRO A 1 87 ? -22.795 -10.557 13.549 1.00 94.75 87 PRO A CA 1
ATOM 682 C C . PRO A 1 87 ? -23.565 -11.391 12.522 1.00 94.75 87 PRO A C 1
ATOM 684 O O . PRO A 1 87 ? -23.601 -12.614 12.634 1.00 94.75 87 PRO A O 1
ATOM 687 N N . ASP A 1 88 ? -24.159 -10.738 11.515 1.00 97.56 88 ASP A N 1
ATOM 688 C CA . ASP A 1 88 ? -24.932 -11.403 10.466 1.00 97.56 88 ASP A CA 1
ATOM 689 C C . ASP A 1 88 ? -24.012 -12.278 9.586 1.00 97.56 88 ASP A C 1
ATOM 691 O O . ASP A 1 88 ? -23.155 -11.749 8.863 1.00 97.56 88 ASP A O 1
ATOM 695 N N . PRO A 1 89 ? -24.198 -13.613 9.577 1.00 95.94 89 PRO A N 1
ATOM 696 C CA . PRO A 1 89 ? -23.365 -14.522 8.797 1.00 95.94 89 PRO A CA 1
ATOM 697 C C . PRO A 1 89 ? -23.432 -14.293 7.282 1.00 95.94 89 PRO A C 1
ATOM 699 O O . PRO A 1 89 ? -22.444 -14.549 6.585 1.00 95.94 89 PRO A O 1
ATOM 702 N N . GLN A 1 90 ? -24.570 -13.842 6.746 1.00 96.88 90 GLN A N 1
ATOM 703 C CA . GLN A 1 90 ? -24.730 -13.590 5.313 1.00 96.88 90 GLN A CA 1
ATOM 704 C C . GLN A 1 90 ? -23.969 -12.333 4.891 1.00 96.88 90 GLN A C 1
ATOM 706 O O . GLN A 1 90 ? -23.238 -12.363 3.895 1.00 96.88 90 GLN A O 1
ATOM 711 N N . VAL A 1 91 ? -24.093 -11.249 5.660 1.00 96.94 91 VAL A N 1
ATOM 712 C CA . VAL A 1 91 ? -23.361 -9.996 5.410 1.00 96.94 91 VAL A CA 1
ATOM 713 C C . VAL A 1 91 ? -21.862 -10.209 5.607 1.00 96.94 91 VAL A C 1
ATOM 715 O O . VAL A 1 91 ? -21.069 -9.810 4.752 1.00 96.94 91 VAL A O 1
ATOM 718 N N . ARG A 1 92 ? -21.466 -10.929 6.664 1.00 97.25 92 ARG A N 1
ATOM 719 C CA . ARG A 1 92 ? -20.063 -11.257 6.939 1.00 97.25 92 ARG A CA 1
ATOM 720 C C . ARG A 1 92 ? -19.403 -11.955 5.756 1.00 97.25 92 ARG A C 1
ATOM 722 O O . ARG A 1 92 ? -18.381 -11.484 5.267 1.00 97.25 92 ARG A O 1
ATOM 729 N N . ARG A 1 93 ? -20.021 -13.020 5.233 1.00 96.81 93 ARG A N 1
ATOM 730 C CA . ARG A 1 93 ? -19.494 -13.764 4.074 1.00 96.81 93 ARG A CA 1
ATOM 731 C C . ARG A 1 93 ? -19.327 -12.880 2.838 1.00 96.81 93 ARG A C 1
ATOM 733 O O . ARG A 1 93 ? -18.379 -13.077 2.080 1.00 96.81 93 ARG A O 1
ATOM 740 N N . LYS A 1 94 ? -20.238 -11.925 2.609 1.00 97.19 94 LYS A N 1
ATOM 741 C CA . LYS A 1 94 ? -20.122 -10.968 1.496 1.00 97.19 94 LYS A CA 1
ATOM 742 C C . LYS A 1 94 ? -18.902 -10.061 1.683 1.00 97.19 94 LYS A C 1
ATOM 744 O O . LYS A 1 94 ? -18.091 -9.954 0.768 1.00 97.19 94 LYS A O 1
ATOM 749 N N . ILE A 1 95 ? -18.731 -9.483 2.872 1.00 96.81 95 ILE A N 1
ATOM 750 C CA . ILE A 1 95 ? -17.605 -8.589 3.184 1.00 96.81 95 ILE A CA 1
ATOM 751 C C . ILE A 1 95 ? -16.267 -9.343 3.146 1.00 96.81 95 ILE A C 1
ATOM 753 O O . ILE A 1 95 ? -15.307 -8.852 2.558 1.00 96.81 95 ILE A O 1
ATOM 757 N N . GLU A 1 96 ? -16.200 -10.561 3.686 1.00 96.31 96 GLU A N 1
ATOM 758 C CA . GLU A 1 96 ? -15.000 -11.411 3.626 1.00 96.31 96 GLU A CA 1
ATOM 759 C C . GLU A 1 96 ? -14.591 -11.735 2.186 1.00 96.31 96 GLU A C 1
ATOM 761 O O . GLU A 1 96 ? -13.403 -11.734 1.869 1.00 96.31 96 GLU A O 1
ATOM 766 N N . ARG A 1 97 ? -15.556 -11.989 1.291 1.00 96.88 97 ARG A N 1
ATOM 767 C CA . ARG A 1 97 ? -15.263 -12.205 -0.135 1.00 96.88 97 ARG A CA 1
ATOM 768 C C . ARG A 1 97 ? -14.679 -10.959 -0.786 1.00 96.88 97 ARG A C 1
ATOM 770 O O . ARG A 1 97 ? -13.716 -11.099 -1.528 1.00 96.88 97 ARG A O 1
ATOM 777 N N . ILE A 1 98 ? -15.225 -9.777 -0.498 1.00 96.69 98 ILE A N 1
ATOM 778 C CA . ILE A 1 98 ? -14.706 -8.503 -1.020 1.00 96.69 98 ILE A CA 1
ATOM 779 C C . ILE A 1 98 ? -13.284 -8.261 -0.502 1.00 96.69 98 ILE A C 1
ATOM 781 O O . ILE A 1 98 ? -12.381 -7.996 -1.291 1.00 96.69 98 ILE A O 1
ATOM 785 N N . ALA A 1 99 ? -13.058 -8.427 0.804 1.00 95.88 99 ALA A N 1
ATOM 786 C CA . ALA A 1 99 ? -11.738 -8.264 1.409 1.00 95.88 99 ALA A CA 1
ATOM 787 C C . ALA A 1 99 ? -10.714 -9.258 0.839 1.00 95.88 99 ALA A C 1
ATOM 789 O O . ALA A 1 99 ? -9.580 -8.882 0.536 1.00 95.88 99 ALA A O 1
ATOM 790 N N . ARG A 1 100 ? -11.115 -10.521 0.643 1.00 95.94 100 ARG A N 1
ATOM 791 C CA . ARG A 1 100 ? -10.263 -11.543 0.027 1.00 95.94 100 ARG A CA 1
ATOM 792 C C . ARG A 1 100 ? -9.974 -11.227 -1.435 1.00 95.94 100 ARG A C 1
ATOM 794 O O . ARG A 1 100 ? -8.827 -11.364 -1.836 1.00 95.94 100 ARG A O 1
ATOM 801 N N . LEU A 1 101 ? -10.977 -10.805 -2.207 1.00 96.94 101 LEU A N 1
ATOM 802 C CA . LEU A 1 101 ? -10.789 -10.406 -3.600 1.00 96.94 101 LEU A CA 1
ATOM 803 C C . LEU A 1 101 ? -9.767 -9.271 -3.689 1.00 96.94 101 LEU A C 1
ATOM 805 O O . LEU A 1 101 ? -8.770 -9.435 -4.374 1.00 96.94 101 LEU A O 1
ATOM 809 N N . GLY A 1 102 ? -9.944 -8.194 -2.918 1.00 94.69 102 GLY A N 1
ATOM 810 C CA . GLY A 1 102 ? -8.989 -7.082 -2.893 1.00 94.69 102 GLY A CA 1
ATOM 811 C C . GLY A 1 102 ? -7.577 -7.510 -2.481 1.00 94.69 102 GLY A C 1
ATOM 812 O O . GLY A 1 102 ? -6.605 -7.101 -3.106 1.00 94.69 102 GLY A O 1
ATOM 813 N N . THR A 1 103 ? -7.457 -8.389 -1.480 1.00 95.25 103 THR A N 1
ATOM 814 C CA . THR A 1 103 ? -6.155 -8.910 -1.020 1.00 95.25 103 THR A CA 1
ATOM 815 C C . THR A 1 103 ? -5.464 -9.750 -2.095 1.00 95.25 103 THR A C 1
ATOM 817 O O . THR A 1 103 ? -4.270 -9.585 -2.330 1.00 95.25 103 THR A O 1
ATOM 820 N N . VAL A 1 104 ? -6.205 -10.643 -2.758 1.00 95.88 104 VAL A N 1
ATOM 821 C CA . VAL A 1 104 ? -5.675 -11.492 -3.835 1.00 95.88 104 VAL A CA 1
ATOM 822 C C . VAL A 1 104 ? -5.309 -10.648 -5.052 1.00 95.88 104 VAL A C 1
ATOM 824 O O . VAL A 1 104 ? -4.236 -10.849 -5.604 1.00 95.88 104 VAL A O 1
ATOM 827 N N . SER A 1 105 ? -6.149 -9.684 -5.436 1.00 95.69 105 SER A N 1
ATOM 828 C CA . SER A 1 105 ? -5.868 -8.769 -6.545 1.00 95.69 105 SER A CA 1
ATOM 829 C C . SER A 1 105 ? -4.611 -7.940 -6.291 1.00 95.69 105 SER A C 1
ATOM 831 O O . SER A 1 105 ? -3.744 -7.890 -7.155 1.00 95.69 105 SER A O 1
ATOM 833 N N . PHE A 1 106 ? -4.464 -7.356 -5.096 1.00 93.69 106 PHE A N 1
ATOM 834 C CA . PHE A 1 106 ? -3.251 -6.617 -4.734 1.00 93.69 106 PHE A CA 1
ATOM 835 C C . PHE A 1 106 ? -2.013 -7.522 -4.740 1.00 93.69 106 PHE A C 1
ATOM 837 O O . PHE A 1 106 ? -0.987 -7.158 -5.302 1.00 93.69 106 PHE A O 1
ATOM 844 N N . GLY A 1 107 ? -2.110 -8.716 -4.144 1.00 94.81 107 GLY A N 1
ATOM 845 C CA . GLY A 1 107 ? -1.002 -9.672 -4.117 1.00 94.81 107 GLY A CA 1
ATOM 846 C C . GLY A 1 107 ? -0.593 -10.152 -5.511 1.00 94.81 107 GLY A C 1
ATOM 847 O O . GLY A 1 107 ? 0.595 -10.288 -5.781 1.00 94.81 107 GLY A O 1
ATOM 848 N N . PHE A 1 108 ? -1.563 -10.364 -6.402 1.00 95.31 108 PHE A N 1
ATOM 849 C CA . PHE A 1 108 ? -1.308 -10.702 -7.799 1.00 95.31 108 PHE A CA 1
ATOM 850 C C . PHE A 1 108 ? -0.618 -9.551 -8.538 1.00 95.31 108 PHE A C 1
ATOM 852 O O . PHE A 1 108 ? 0.423 -9.783 -9.141 1.00 95.31 108 PHE A O 1
ATOM 859 N N . GLY A 1 109 ? -1.133 -8.321 -8.427 1.00 94.62 109 GLY A N 1
ATOM 860 C CA . GLY A 1 109 ? -0.502 -7.144 -9.035 1.00 94.62 109 GLY A CA 1
ATOM 861 C C . GLY A 1 109 ? 0.929 -6.938 -8.535 1.00 94.62 109 GLY A C 1
ATOM 862 O O . GLY A 1 109 ? 1.848 -6.793 -9.330 1.00 94.62 109 GLY A O 1
ATOM 863 N N . PHE A 1 110 ? 1.160 -7.050 -7.223 1.00 92.94 110 PHE A N 1
ATOM 864 C CA . PHE A 1 110 ? 2.506 -6.967 -6.644 1.00 92.94 110 PHE A CA 1
ATOM 865 C C . PHE A 1 110 ? 3.445 -8.076 -7.148 1.00 92.94 110 PHE A C 1
ATOM 867 O O . PHE A 1 110 ? 4.623 -7.838 -7.399 1.00 92.94 110 PHE A O 1
ATOM 874 N N . PHE A 1 111 ? 2.936 -9.297 -7.316 1.00 94.44 111 PHE A N 1
ATOM 875 C CA . PHE A 1 111 ? 3.716 -10.406 -7.863 1.00 94.44 111 PHE A CA 1
ATOM 876 C C . PHE A 1 111 ? 4.091 -10.182 -9.333 1.00 94.44 111 PHE A C 1
ATOM 878 O O . PHE A 1 111 ? 5.234 -10.409 -9.720 1.00 94.44 111 PHE A O 1
ATOM 885 N N . VAL A 1 112 ? 3.145 -9.712 -10.145 1.00 95.38 112 VAL A N 1
ATOM 886 C CA . VAL A 1 112 ? 3.374 -9.387 -11.558 1.00 95.38 112 VAL A CA 1
ATOM 887 C C . VAL A 1 112 ? 4.344 -8.207 -11.695 1.00 95.38 112 VAL A C 1
ATOM 889 O O . VAL A 1 112 ? 5.254 -8.266 -12.520 1.00 95.38 112 VAL A O 1
ATOM 892 N N . TRP A 1 113 ? 4.229 -7.203 -10.823 1.00 94.06 113 TRP A N 1
ATOM 893 C CA . TRP A 1 113 ? 5.172 -6.090 -10.697 1.00 94.06 113 TRP A CA 1
ATOM 894 C C . TRP A 1 113 ? 6.609 -6.566 -10.414 1.00 94.06 113 TRP A C 1
ATOM 896 O O . TRP A 1 113 ? 7.536 -6.151 -11.106 1.00 94.06 113 TRP A O 1
ATOM 906 N N . LEU A 1 114 ? 6.793 -7.504 -9.473 1.00 93.56 114 LEU A N 1
ATOM 907 C CA . LEU A 1 114 ? 8.106 -8.103 -9.183 1.00 93.56 114 LEU A CA 1
ATOM 908 C C . LEU A 1 114 ? 8.690 -8.857 -10.386 1.00 93.56 114 LEU A C 1
ATOM 910 O O . LEU A 1 114 ? 9.901 -8.823 -10.611 1.00 93.56 114 LEU A O 1
ATOM 914 N N . ILE A 1 115 ? 7.848 -9.559 -11.153 1.00 95.06 115 ILE A N 1
ATOM 915 C CA . ILE A 1 115 ? 8.293 -10.231 -12.380 1.00 95.06 115 ILE A CA 1
ATOM 916 C C . ILE A 1 115 ? 8.748 -9.198 -13.408 1.00 95.06 115 ILE A C 1
ATOM 918 O O . ILE A 1 115 ? 9.771 -9.425 -14.050 1.00 95.06 115 ILE A O 1
ATOM 922 N N . ASP A 1 116 ? 8.020 -8.092 -13.574 1.00 94.19 116 ASP A N 1
ATOM 923 C CA . ASP A 1 116 ? 8.394 -7.039 -14.521 1.00 94.19 116 ASP A CA 1
ATOM 924 C C . ASP A 1 116 ? 9.773 -6.459 -14.195 1.00 94.19 116 ASP A C 1
ATOM 926 O O . ASP A 1 116 ? 10.631 -6.380 -15.075 1.00 94.19 116 ASP A O 1
ATOM 930 N N . GLU A 1 117 ? 10.019 -6.157 -12.917 1.00 92.06 117 GLU A N 1
ATOM 931 C CA . GLU A 1 117 ? 11.304 -5.640 -12.442 1.00 92.06 117 GLU A CA 1
ATOM 932 C C . GLU A 1 117 ? 12.440 -6.648 -12.688 1.00 92.06 117 GLU A C 1
ATOM 934 O O . GLU A 1 117 ? 13.484 -6.302 -13.246 1.00 92.06 117 GLU A O 1
ATOM 939 N N . TRP A 1 118 ? 12.224 -7.921 -12.344 1.00 95.12 118 TRP A N 1
ATOM 940 C CA . TRP A 1 118 ? 13.252 -8.960 -12.456 1.00 95.12 118 TRP A CA 1
ATOM 941 C C . TRP A 1 118 ? 13.519 -9.414 -13.902 1.00 95.12 118 TRP A C 1
ATOM 943 O O . TRP A 1 118 ? 14.668 -9.643 -14.286 1.00 95.12 118 TRP A O 1
ATOM 953 N N . ALA A 1 119 ? 12.476 -9.538 -14.724 1.00 95.12 119 ALA A N 1
ATOM 954 C CA . ALA A 1 119 ? 12.546 -10.035 -16.100 1.00 95.12 119 ALA A CA 1
ATOM 955 C C . ALA A 1 119 ? 12.538 -8.913 -17.156 1.00 95.12 119 ALA A C 1
ATOM 957 O O . ALA A 1 119 ? 12.346 -9.194 -18.343 1.00 95.12 119 ALA A O 1
ATOM 958 N N . CYS A 1 120 ? 12.774 -7.658 -16.759 1.00 93.69 120 C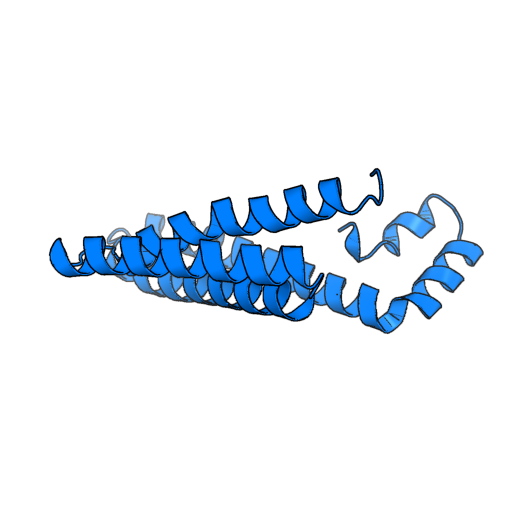YS A N 1
ATOM 959 C CA . CYS A 1 120 ? 12.646 -6.469 -17.610 1.00 93.69 120 CYS A CA 1
ATOM 960 C C . CYS A 1 120 ? 13.359 -6.598 -18.970 1.00 93.69 120 CYS A C 1
ATOM 962 O O . CYS A 1 120 ? 12.779 -6.291 -20.017 1.00 93.69 120 CYS A O 1
ATOM 964 N N . GLY A 1 121 ? 14.594 -7.114 -18.988 1.00 92.69 121 GLY A N 1
ATOM 965 C CA . GLY A 1 121 ? 15.358 -7.304 -20.228 1.00 92.69 121 GLY A CA 1
ATOM 966 C C . GLY A 1 121 ? 14.724 -8.328 -21.177 1.00 92.69 121 GLY A C 1
ATOM 967 O O . GLY A 1 121 ? 14.598 -8.072 -22.376 1.00 92.69 121 GLY A O 1
ATOM 968 N N . MET A 1 122 ? 14.263 -9.462 -20.639 1.00 94.25 122 MET A N 1
ATOM 969 C CA . MET A 1 122 ? 13.587 -10.506 -21.418 1.00 94.25 122 MET A CA 1
ATOM 970 C C . MET A 1 122 ? 12.237 -10.020 -21.949 1.00 94.25 122 MET A C 1
ATOM 972 O O . MET A 1 122 ? 11.940 -10.202 -23.130 1.00 94.25 122 MET A O 1
ATOM 976 N N . LEU A 1 123 ? 11.441 -9.368 -21.097 1.00 93.94 123 LEU A N 1
ATOM 977 C CA . LEU A 1 123 ? 10.133 -8.824 -21.463 1.00 93.94 123 LEU A CA 1
ATOM 978 C C . LEU A 1 123 ? 10.265 -7.739 -22.534 1.00 93.94 123 LEU A C 1
ATOM 980 O O . LEU A 1 123 ? 9.505 -7.739 -23.498 1.00 93.94 123 LEU A O 1
ATOM 984 N N . SER A 1 124 ? 11.269 -6.867 -22.427 1.00 93.12 124 SER A N 1
ATOM 985 C CA . SER A 1 124 ? 11.549 -5.844 -23.442 1.00 93.12 124 SER A CA 1
ATOM 986 C C . SER A 1 124 ? 11.900 -6.464 -24.794 1.00 93.12 124 SER A C 1
ATOM 988 O O . SER A 1 124 ? 11.312 -6.090 -25.808 1.00 93.12 124 SER A O 1
ATOM 990 N N . GLY A 1 125 ? 12.797 -7.455 -24.819 1.00 94.62 125 GLY A N 1
ATOM 991 C CA . GLY A 1 125 ? 13.140 -8.171 -26.051 1.00 94.62 125 GLY A CA 1
ATOM 992 C C . GLY A 1 125 ? 11.931 -8.872 -26.679 1.00 94.62 125 GLY A C 1
ATOM 993 O O . GLY A 1 125 ? 11.718 -8.778 -27.888 1.00 94.62 125 GLY A O 1
ATOM 994 N N . ALA A 1 126 ? 11.098 -9.509 -25.853 1.00 94.00 126 ALA A N 1
ATOM 995 C CA . ALA A 1 126 ? 9.864 -10.145 -26.299 1.00 94.00 126 ALA A CA 1
ATOM 996 C C . ALA A 1 126 ? 8.846 -9.131 -26.853 1.00 94.00 126 ALA A C 1
ATOM 998 O O . ALA A 1 126 ? 8.246 -9.382 -27.893 1.00 94.00 126 ALA A O 1
ATOM 999 N N . ARG A 1 127 ? 8.691 -7.953 -26.231 1.00 95.44 127 ARG A N 1
ATOM 1000 C CA . ARG A 1 127 ? 7.828 -6.8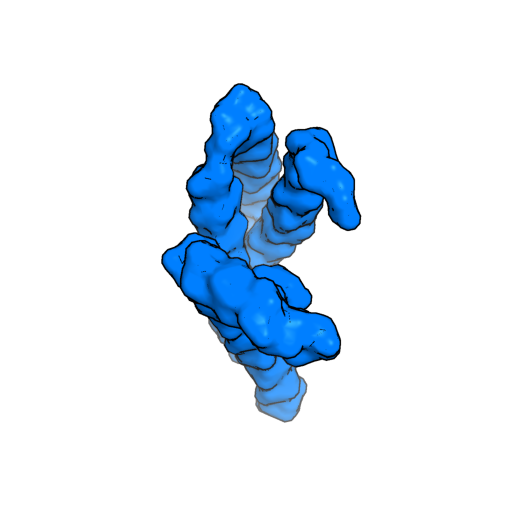73 -26.749 1.00 95.44 127 ARG A CA 1
ATOM 1001 C C . ARG A 1 127 ? 8.261 -6.410 -28.138 1.00 95.44 127 ARG A C 1
ATOM 1003 O O . ARG A 1 127 ? 7.415 -6.249 -29.017 1.00 95.44 127 ARG A O 1
ATOM 1010 N N . HIS A 1 128 ? 9.567 -6.240 -28.353 1.00 94.06 128 HIS A N 1
ATOM 1011 C CA . HIS A 1 128 ? 10.102 -5.844 -29.656 1.00 94.06 128 HIS A CA 1
ATOM 1012 C C . HIS A 1 128 ? 9.911 -6.914 -30.737 1.00 94.06 128 HIS A C 1
ATOM 1014 O O . HIS A 1 128 ? 9.751 -6.556 -31.902 1.00 94.06 128 HIS A O 1
ATOM 1020 N N . SER A 1 129 ? 9.909 -8.202 -30.376 1.00 95.56 129 SER A N 1
ATOM 1021 C CA . SER A 1 129 ? 9.738 -9.287 -31.347 1.00 95.56 129 SER A CA 1
ATOM 1022 C C . SER A 1 129 ? 8.278 -9.537 -31.727 1.00 95.56 129 SER A C 1
ATOM 1024 O O . SER A 1 129 ? 8.005 -9.803 -32.896 1.00 95.56 129 SER A O 1
ATOM 1026 N N . VAL A 1 130 ? 7.338 -9.442 -30.778 1.00 95.25 130 VAL A N 1
ATOM 1027 C CA . VAL A 1 130 ? 5.910 -9.708 -31.047 1.00 95.25 130 VAL A CA 1
ATOM 1028 C C . VAL A 1 130 ? 5.160 -8.498 -31.607 1.00 95.25 130 VAL A C 1
ATOM 1030 O O . VAL A 1 130 ? 4.185 -8.674 -32.334 1.00 95.25 130 VAL A O 1
ATOM 1033 N N . GLY A 1 131 ? 5.604 -7.277 -31.290 1.00 93.31 131 GLY A N 1
ATOM 1034 C CA . GLY A 1 131 ? 4.971 -6.041 -31.751 1.00 93.31 131 GLY A CA 1
ATOM 1035 C C . GLY A 1 131 ? 3.556 -5.808 -31.200 1.00 93.31 131 GLY A C 1
ATOM 1036 O O . GLY A 1 131 ? 3.017 -6.571 -30.396 1.00 93.31 131 GLY A O 1
ATOM 1037 N N . LEU A 1 132 ? 2.937 -4.701 -31.612 1.00 93.06 132 LEU A N 1
ATOM 1038 C CA . LEU A 1 132 ? 1.583 -4.335 -31.185 1.00 93.06 132 LEU A CA 1
ATOM 1039 C C . LEU A 1 132 ? 0.512 -5.079 -32.004 1.00 93.06 132 LEU A C 1
ATOM 1041 O O . LEU A 1 132 ? 0.703 -5.283 -33.203 1.00 93.06 132 LEU A O 1
ATOM 1045 N N . PRO A 1 133 ? -0.632 -5.454 -31.394 1.00 93.25 133 PRO A N 1
ATOM 1046 C CA . PRO A 1 133 ? -1.054 -5.138 -30.022 1.00 93.25 133 PRO A CA 1
ATOM 1047 C C . PRO A 1 133 ? -0.586 -6.152 -28.963 1.00 93.25 133 PRO A C 1
ATOM 1049 O O . PRO A 1 133 ? -0.808 -5.938 -27.775 1.00 93.25 133 PRO A O 1
ATOM 1052 N N . VAL A 1 134 ? 0.048 -7.257 -29.363 1.00 92.38 134 VAL A N 1
ATOM 1053 C CA . VAL A 1 134 ? 0.375 -8.377 -28.459 1.00 92.38 134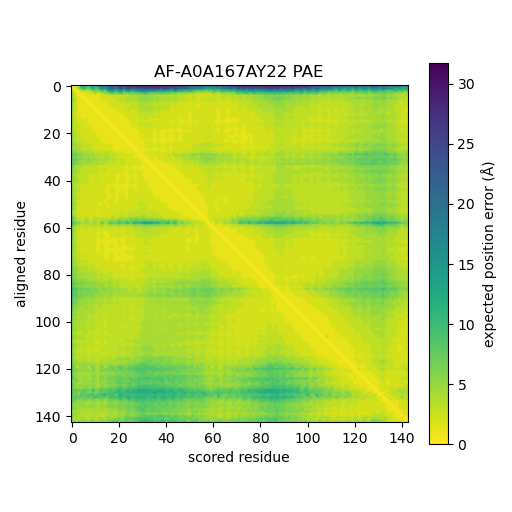 VAL A CA 1
ATOM 1054 C C . VAL A 1 134 ? 1.385 -7.974 -27.379 1.00 92.38 134 VAL A C 1
ATOM 1056 O O . VAL A 1 134 ? 1.310 -8.475 -26.258 1.00 92.38 134 VAL A O 1
ATOM 1059 N N . ALA A 1 135 ? 2.268 -7.017 -27.669 1.00 92.88 135 ALA A N 1
ATOM 1060 C CA . ALA A 1 135 ? 3.236 -6.485 -26.713 1.00 92.88 135 ALA A CA 1
ATOM 1061 C C . ALA A 1 135 ? 2.595 -5.912 -25.430 1.00 92.88 135 ALA A C 1
ATOM 1063 O O . ALA A 1 135 ? 3.236 -5.978 -24.384 1.00 92.88 135 ALA A O 1
ATOM 1064 N N . PHE A 1 136 ? 1.332 -5.456 -25.461 1.00 92.06 136 PHE A N 1
ATOM 1065 C CA . PHE A 1 136 ? 0.625 -4.979 -24.260 1.00 92.06 136 PHE A CA 1
ATOM 1066 C C . PHE A 1 136 ? 0.440 -6.070 -23.197 1.00 92.06 136 PHE A C 1
ATOM 1068 O O . PHE A 1 136 ? 0.447 -5.784 -22.003 1.00 92.06 136 PHE A O 1
ATOM 1075 N N . LEU A 1 137 ? 0.323 -7.341 -23.596 1.00 91.44 137 LEU A N 1
ATOM 1076 C CA . LEU A 1 137 ? 0.215 -8.456 -22.644 1.00 91.44 137 LEU A CA 1
ATOM 1077 C C . LEU A 1 137 ? 1.518 -8.686 -21.858 1.00 91.44 137 LEU A C 1
ATOM 1079 O O . LEU A 1 137 ? 1.507 -9.375 -20.843 1.00 91.44 137 LEU A O 1
ATOM 1083 N N . LEU A 1 138 ? 2.633 -8.125 -22.334 1.00 92.31 138 LEU A N 1
ATOM 1084 C CA . LEU A 1 138 ? 3.962 -8.235 -21.734 1.00 92.31 138 LEU A CA 1
ATOM 1085 C C . LEU A 1 138 ? 4.363 -6.969 -20.956 1.00 92.31 138 LEU A C 1
ATOM 1087 O O . LEU A 1 138 ? 5.480 -6.898 -20.446 1.00 92.31 138 LE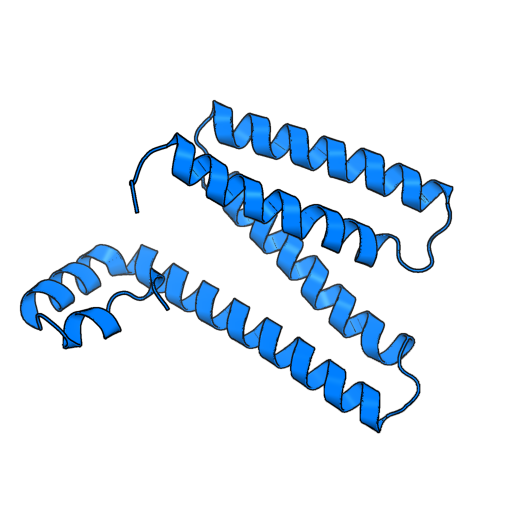U A O 1
ATOM 1091 N N . GLU A 1 139 ? 3.500 -5.953 -20.888 1.00 92.44 139 GLU A N 1
ATOM 1092 C CA . GLU A 1 139 ? 3.672 -4.766 -20.040 1.00 92.44 139 GLU A CA 1
ATOM 1093 C C . GLU A 1 139 ? 3.134 -5.069 -18.641 1.00 92.44 139 GLU A C 1
ATOM 1095 O O . GLU A 1 139 ? 2.117 -4.529 -18.219 1.00 92.44 139 GLU A O 1
ATOM 1100 N N . LEU A 1 140 ? 3.793 -5.996 -17.943 1.00 92.88 140 LEU A N 1
ATOM 1101 C CA . LEU A 1 140 ? 3.315 -6.574 -16.688 1.00 92.88 140 LEU A CA 1
ATOM 1102 C C . LEU A 1 140 ? 3.049 -5.510 -15.614 1.00 92.88 140 LEU A C 1
ATOM 1104 O O . LEU A 1 140 ? 2.000 -5.547 -14.984 1.00 92.88 140 LEU A O 1
ATOM 1108 N N . HIS A 1 141 ? 3.929 -4.515 -15.471 1.00 90.88 141 HIS A N 1
ATOM 1109 C CA . HIS A 1 141 ? 3.721 -3.372 -14.568 1.00 90.88 141 HIS A CA 1
ATOM 1110 C C . HIS A 1 141 ? 2.448 -2.555 -14.883 1.00 90.88 141 HIS A C 1
ATOM 1112 O O . HIS A 1 141 ? 1.944 -1.836 -14.024 1.00 90.88 141 HIS A O 1
ATOM 1118 N N . GLY A 1 142 ? 1.934 -2.629 -16.114 1.00 87.50 142 GLY A N 1
ATOM 1119 C CA . GLY A 1 142 ? 0.720 -1.935 -16.540 1.00 87.50 142 GLY A CA 1
ATOM 1120 C C . GLY A 1 142 ? -0.596 -2.634 -16.169 1.00 87.50 142 GLY A C 1
ATOM 1121 O O . GLY A 1 142 ? -1.649 -2.023 -16.369 1.00 87.50 142 GLY A O 1
ATOM 1122 N N . TRP A 1 143 ? -0.553 -3.874 -15.662 1.00 86.44 143 TRP A N 1
ATOM 1123 C CA . TRP A 1 143 ? -1.718 -4.698 -15.293 1.00 86.44 143 TRP A CA 1
ATOM 1124 C C . TRP A 1 143 ? -1.942 -4.756 -13.779 1.00 86.44 143 TRP A C 1
ATOM 1126 O O . TRP A 1 143 ? -3.126 -4.688 -13.372 1.00 86.44 143 TRP A O 1
#

pLDDT: mean 94.68, std 4.67, range [55.47, 98.25]

Sequence (143 aa):
MTLKYHTQMSDELSMHLLTTPLLYRILTFNKSARFTRAAGVSLSALLAVLMAVHMLMDEFLLHATAFGFAVYMIATRVTRLIPLQVPDPQVRRKIERIARLGTVSFGFGFFVWLIDEWACGMLSGARHSVGLPVAFLLELHGW

Radius of gyration: 19.09 Å; Cα contacts (8 Å, |Δi|>4): 75; chains: 1; bounding box: 42×30×56 Å

InterPro domains:
  IPR008901 Alkaline ceramidase [PF05875] (1-143)
  IPR008901 Alkaline ceramidase [PTHR46187] (1-143)

Secondary structure (DSSP, 8-state):
----HHHHHHHHHHHHHHHHHHHHHHHSTT--HHHHHHHHHHHHHHHHHHHHHHHHHT-HHHHHHHHHHHHHHHHHHHHHHHHHH---HHHHHHHHHHHHHHHHHHHHHHHHHHHHHHHHHHHHHHHHHH-TTGGGGG-GGG-

Organism: Metarhizium rileyi (strain RCEF 4871) (NCBI:txid1649241)

Solvent-accessible surface area (backbone atoms only — not comparable to full-atom values): 8039 Å² total; per-residue (Å²): 136,82,93,41,70,72,62,50,53,51,52,61,50,49,55,49,68,54,47,51,59,53,40,48,53,65,74,35,58,98,50,54,72,67,57,37,52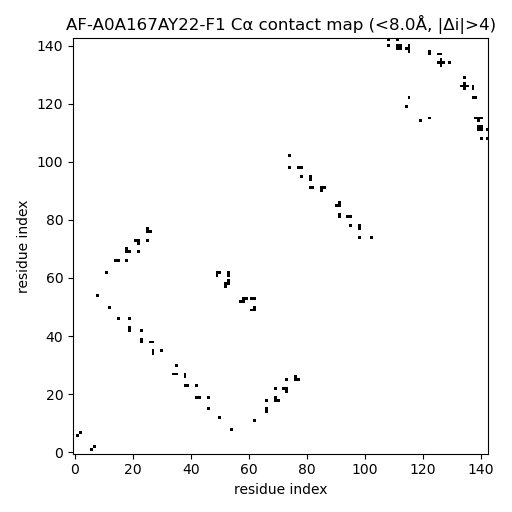,51,50,50,55,52,51,54,52,49,52,53,51,52,50,49,51,30,68,76,65,71,41,62,66,64,54,53,52,53,51,52,49,49,52,51,53,44,55,57,49,50,67,61,43,44,75,76,74,35,83,53,68,70,61,33,54,55,53,52,50,52,55,48,48,53,52,50,51,51,52,49,44,54,51,38,34,52,46,35,69,75,40,40,71,60,42,51,56,49,29,70,72,66,31,85,76,64,27,63,80,56,43,40,72,79,103